Protein AF-A0A2W2HLK5-F1 (afdb_monomer_lite)

pLDDT: mean 96.3, std 1.96, range [85.25, 98.31]

Structure (mmCIF, N/CA/C/O backbone):
data_AF-A0A2W2HLK5-F1
#
_entry.id   AF-A0A2W2HLK5-F1
#
loop_
_atom_site.group_PDB
_atom_site.id
_atom_site.type_symbol
_atom_site.label_atom_id
_atom_site.label_alt_id
_atom_site.label_comp_id
_atom_site.label_asym_id
_atom_site.label_entity_id
_atom_site.label_seq_id
_atom_site.pdbx_PDB_ins_code
_atom_site.Cartn_x
_atom_site.Cartn_y
_atom_site.Cartn_z
_atom_site.occupancy
_atom_site.B_iso_or_equiv
_atom_site.auth_seq_id
_atom_site.auth_comp_id
_atom_site.auth_asym_id
_atom_site.auth_atom_id
_atom_site.pdbx_PDB_model_num
ATOM 1 N N . PRO A 1 1 ? -16.443 1.578 10.331 1.00 85.25 1 PRO A N 1
ATOM 2 C CA . PRO A 1 1 ? -15.407 2.379 9.638 1.00 85.25 1 PRO A CA 1
ATOM 3 C C . PRO A 1 1 ? -14.053 1.711 9.865 1.00 85.25 1 PRO A C 1
ATOM 5 O O . PRO A 1 1 ? -13.814 1.232 10.971 1.00 85.25 1 PRO A O 1
ATOM 8 N N . THR A 1 2 ? -13.221 1.645 8.830 1.00 95.25 2 THR A N 1
ATOM 9 C CA . THR A 1 2 ? -11.942 0.923 8.845 1.00 95.25 2 THR A CA 1
ATOM 10 C C . THR A 1 2 ? -10.798 1.877 8.518 1.00 95.25 2 THR A C 1
ATOM 12 O O . THR A 1 2 ? -10.919 2.711 7.622 1.00 95.25 2 THR A O 1
ATOM 15 N N . THR A 1 3 ? -9.676 1.746 9.227 1.00 97.31 3 THR A N 1
ATOM 16 C CA . THR A 1 3 ? -8.419 2.427 8.887 1.00 97.31 3 THR A CA 1
ATOM 17 C C . THR A 1 3 ? -7.493 1.430 8.208 1.00 97.31 3 THR A C 1
ATOM 19 O O . THR A 1 3 ? -7.232 0.363 8.760 1.00 97.31 3 THR A O 1
ATOM 22 N N . ILE A 1 4 ? -6.995 1.779 7.023 1.00 97.56 4 ILE A N 1
ATOM 23 C CA . ILE A 1 4 ? -6.091 0.935 6.236 1.00 97.56 4 ILE A CA 1
ATOM 24 C C . ILE A 1 4 ? -4.663 1.438 6.452 1.00 97.56 4 ILE A C 1
ATOM 26 O O . ILE A 1 4 ? -4.352 2.595 6.154 1.00 97.56 4 ILE A O 1
ATOM 30 N N . VAL A 1 5 ? -3.806 0.566 6.977 1.00 98.12 5 VAL A N 1
ATOM 31 C CA . VAL A 1 5 ? -2.406 0.852 7.328 1.00 98.12 5 VAL A CA 1
ATOM 32 C C . VAL A 1 5 ? -1.456 -0.083 6.591 1.00 98.12 5 VAL A C 1
ATOM 34 O O . VAL A 1 5 ? -1.875 -1.129 6.090 1.00 98.12 5 VAL A O 1
ATOM 37 N N . GLY A 1 6 ? -0.188 0.306 6.507 1.00 96.38 6 GLY A N 1
ATOM 38 C CA . GLY A 1 6 ? 0.870 -0.545 5.975 1.00 96.38 6 GLY A CA 1
ATOM 39 C C . GLY A 1 6 ? 1.528 -1.421 7.044 1.00 96.38 6 GLY A C 1
ATOM 40 O O . GLY A 1 6 ? 0.934 -1.765 8.066 1.00 96.38 6 GLY A O 1
ATOM 41 N N . ARG A 1 7 ? 2.768 -1.833 6.764 1.00 95.94 7 ARG A N 1
ATOM 42 C CA . ARG A 1 7 ? 3.574 -2.733 7.612 1.00 95.94 7 ARG A CA 1
ATOM 43 C C . ARG A 1 7 ? 4.663 -2.003 8.401 1.00 95.94 7 ARG A C 1
ATOM 45 O O . ARG A 1 7 ? 5.470 -2.645 9.066 1.00 95.94 7 ARG A O 1
ATOM 52 N N . LEU A 1 8 ? 4.746 -0.682 8.295 1.00 97.62 8 LEU A N 1
ATOM 53 C CA . LEU A 1 8 ? 5.791 0.095 8.943 1.00 97.62 8 LEU A CA 1
ATOM 54 C C . LEU A 1 8 ? 5.463 0.315 10.423 1.00 97.62 8 LEU A C 1
ATOM 56 O O . LEU A 1 8 ? 4.317 0.509 10.819 1.00 97.62 8 LEU A O 1
ATOM 60 N N . CYS A 1 9 ? 6.505 0.395 11.248 1.00 96.38 9 CYS A N 1
ATOM 61 C CA . CYS A 1 9 ? 6.384 0.607 12.694 1.00 96.38 9 CYS A CA 1
ATOM 62 C C . CYS A 1 9 ? 6.119 2.079 13.080 1.00 96.38 9 CYS A C 1
ATOM 64 O O . CYS A 1 9 ? 6.626 2.550 14.097 1.00 96.38 9 CYS A O 1
ATOM 66 N N . THR A 1 10 ? 5.386 2.841 12.264 1.00 97.31 10 THR A N 1
ATOM 67 C CA . THR A 1 10 ? 5.123 4.272 12.492 1.00 97.31 10 THR A CA 1
ATOM 68 C C . THR A 1 10 ? 3.631 4.584 12.433 1.00 97.31 10 THR A C 1
ATOM 70 O O . THR A 1 10 ? 2.948 4.123 11.521 1.00 97.31 10 THR A O 1
ATOM 73 N N . PRO A 1 11 ? 3.106 5.449 13.323 1.00 97.38 11 PRO A N 1
ATOM 74 C CA . PRO A 1 11 ? 1.701 5.864 13.282 1.00 97.38 11 PRO A CA 1
ATOM 75 C C . PRO A 1 11 ? 1.343 6.676 12.025 1.00 97.38 11 PRO A C 1
ATOM 77 O O . PRO A 1 11 ? 0.174 6.982 11.794 1.00 97.38 11 PRO A O 1
ATOM 80 N N . LYS A 1 12 ? 2.344 7.067 11.225 1.00 97.94 12 LYS A N 1
ATOM 81 C CA . LYS A 1 12 ? 2.154 7.766 9.949 1.00 97.94 12 LYS A CA 1
ATOM 82 C C . LYS A 1 12 ? 1.886 6.827 8.775 1.00 97.94 12 LYS A C 1
ATOM 84 O O . LYS A 1 12 ? 1.526 7.323 7.714 1.00 97.94 12 LYS A O 1
ATOM 89 N N . ASP A 1 13 ? 2.046 5.517 8.947 1.00 98.00 13 ASP A N 1
ATOM 90 C CA . ASP A 1 13 ? 1.859 4.531 7.880 1.00 98.00 13 ASP A CA 1
ATOM 91 C C . ASP A 1 13 ? 0.376 4.220 7.644 1.00 98.00 13 ASP A C 1
ATOM 93 O O . ASP A 1 13 ? -0.124 3.135 7.931 1.00 98.00 13 ASP A O 1
ATOM 97 N N . VAL A 1 14 ? -0.355 5.238 7.191 1.00 98.31 14 VAL A N 1
ATOM 98 C CA . VAL A 1 14 ? -1.806 5.206 7.009 1.00 98.31 14 VAL A CA 1
ATOM 99 C C . VAL A 1 14 ? -2.143 5.583 5.576 1.00 98.31 14 VAL A C 1
ATOM 101 O O . VAL A 1 14 ? -1.857 6.701 5.152 1.00 98.31 14 VAL A O 1
ATOM 104 N N . PHE A 1 15 ? -2.813 4.678 4.863 1.00 97.62 15 PHE A N 1
ATOM 105 C CA . PHE A 1 15 ? -3.290 4.926 3.503 1.00 97.62 15 PHE A CA 1
ATOM 106 C C . PHE A 1 15 ? -4.629 5.670 3.492 1.00 97.62 15 PHE A C 1
ATOM 108 O O . PHE A 1 15 ? -4.806 6.617 2.732 1.00 97.62 15 PHE A O 1
ATOM 115 N N . ALA A 1 16 ? -5.573 5.258 4.344 1.00 97.44 16 ALA A N 1
ATOM 116 C CA . ALA A 1 16 ? -6.899 5.867 4.447 1.00 97.44 16 ALA A CA 1
ATOM 117 C C . ALA A 1 16 ? -7.496 5.661 5.846 1.00 97.44 16 ALA A C 1
ATOM 119 O O . ALA A 1 16 ? -7.264 4.634 6.486 1.00 97.44 16 ALA A O 1
ATOM 120 N N . ARG A 1 17 ? -8.282 6.635 6.312 1.00 97.38 17 ARG A N 1
ATOM 121 C CA . ARG A 1 17 ? -9.043 6.578 7.570 1.00 97.38 17 ARG A CA 1
ATOM 122 C C . ARG A 1 17 ? -10.533 6.594 7.264 1.00 97.38 17 ARG A C 1
ATOM 124 O O . ARG A 1 17 ? -10.934 7.089 6.215 1.00 97.38 17 ARG A O 1
ATOM 131 N N . ASP A 1 18 ? -11.319 6.060 8.192 1.00 96.62 18 ASP A N 1
ATOM 132 C CA . ASP A 1 18 ? -12.784 6.108 8.155 1.00 96.62 18 ASP A CA 1
ATOM 133 C C . ASP A 1 18 ? -13.405 5.534 6.8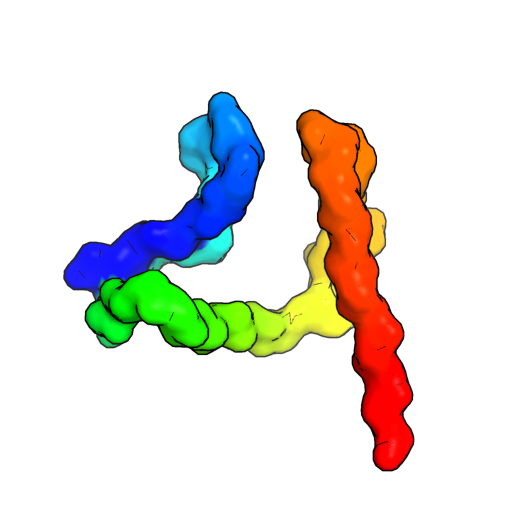73 1.00 96.62 18 ASP A C 1
ATOM 135 O O . ASP A 1 18 ? -14.464 5.965 6.420 1.00 96.62 18 ASP A O 1
ATOM 139 N N . VAL A 1 19 ? -12.771 4.509 6.298 1.00 96.50 19 VAL A N 1
ATOM 140 C CA . VAL A 1 19 ? -13.264 3.852 5.087 1.00 96.50 19 VAL A CA 1
ATOM 141 C C . VAL A 1 19 ? -14.553 3.086 5.422 1.00 96.50 19 VAL A C 1
ATOM 143 O O . VAL A 1 19 ? -14.554 2.273 6.357 1.00 96.50 19 VAL A O 1
ATOM 146 N N . PRO A 1 20 ? -15.660 3.296 4.687 1.00 95.69 20 PRO A N 1
ATOM 147 C CA . PRO A 1 20 ? -16.924 2.600 4.913 1.00 95.69 20 PRO A CA 1
ATOM 148 C C . PRO A 1 20 ? -16.913 1.201 4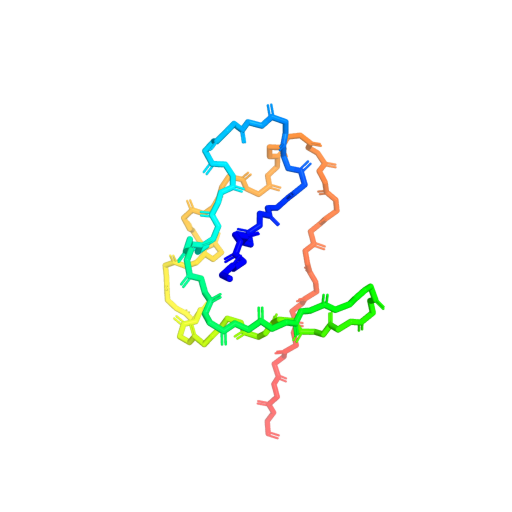.271 1.00 95.69 20 PRO A C 1
ATOM 150 O O . PRO A 1 20 ? -17.765 0.876 3.451 1.00 95.69 20 PRO A O 1
ATOM 153 N N . ALA A 1 21 ? -15.935 0.370 4.634 1.00 93.25 21 ALA A N 1
ATOM 154 C CA . ALA A 1 21 ? -15.799 -1.003 4.154 1.00 93.25 21 ALA A CA 1
ATOM 155 C C . ALA A 1 21 ? -15.509 -1.958 5.317 1.00 93.25 21 ALA A C 1
ATOM 157 O O . ALA A 1 21 ? -14.733 -1.631 6.219 1.00 93.25 21 ALA A O 1
ATOM 158 N N . ALA A 1 22 ? -16.129 -3.137 5.282 1.00 94.88 22 ALA A N 1
ATOM 159 C CA . ALA A 1 22 ? -15.756 -4.271 6.117 1.00 94.88 22 ALA A CA 1
ATOM 160 C C . ALA A 1 22 ? -14.751 -5.124 5.335 1.00 94.88 22 ALA A C 1
ATOM 162 O O . ALA A 1 22 ? -15.036 -5.491 4.199 1.00 94.88 22 ALA A O 1
ATOM 163 N N . LEU A 1 23 ? -13.590 -5.393 5.931 1.00 95.50 23 LEU A N 1
ATOM 164 C CA . LEU A 1 23 ? -12.519 -6.184 5.328 1.00 95.50 23 LEU A CA 1
ATOM 165 C C . LEU A 1 23 ? -12.209 -7.382 6.222 1.00 95.50 23 LEU A C 1
ATOM 167 O O . LEU A 1 23 ? -12.240 -7.267 7.451 1.00 95.50 23 LEU A O 1
ATOM 171 N N . VAL A 1 24 ? -11.870 -8.509 5.609 1.00 96.44 24 VAL A N 1
ATOM 172 C CA . VAL A 1 24 ? -11.377 -9.712 6.283 1.00 96.44 24 VAL A CA 1
ATOM 173 C C . VAL A 1 24 ? -9.975 -10.074 5.782 1.00 96.44 24 VAL A C 1
ATOM 175 O O . VAL A 1 24 ? -9.570 -9.648 4.697 1.00 96.44 24 VAL A O 1
ATOM 178 N N . PRO A 1 25 ? -9.187 -10.852 6.549 1.00 96.94 25 PRO A N 1
ATOM 179 C CA . PRO A 1 25 ? -7.905 -11.347 6.066 1.00 96.94 25 PRO A CA 1
ATOM 180 C C . PRO A 1 25 ? -8.064 -12.108 4.745 1.00 96.94 25 PRO A C 1
ATOM 182 O O . PRO A 1 25 ? -8.871 -13.029 4.650 1.00 96.94 25 PRO A O 1
ATOM 185 N N . GLY A 1 26 ? -7.272 -11.725 3.744 1.00 96.88 26 GLY A N 1
ATOM 186 C CA . GLY A 1 26 ? -7.346 -12.274 2.388 1.00 96.88 26 GLY A CA 1
ATOM 187 C C . GLY A 1 26 ? -8.018 -11.349 1.372 1.00 96.88 26 GLY A C 1
ATOM 188 O O . GLY A 1 26 ? -7.787 -11.527 0.178 1.00 96.88 26 GLY A O 1
ATOM 189 N N . ASP A 1 27 ? -8.769 -10.336 1.814 1.00 97.69 27 ASP A N 1
ATOM 190 C CA . ASP A 1 27 ? -9.302 -9.314 0.910 1.00 97.69 27 ASP A CA 1
ATOM 191 C C . ASP A 1 27 ? -8.179 -8.500 0.254 1.00 97.69 27 ASP A C 1
ATOM 193 O O . ASP A 1 27 ? -7.122 -8.247 0.842 1.00 97.69 27 ASP A O 1
ATOM 197 N N . VAL A 1 28 ? -8.432 -8.042 -0.973 1.00 96.94 28 VAL A N 1
ATOM 198 C CA . VAL A 1 28 ? -7.496 -7.222 -1.749 1.00 96.94 28 VAL A CA 1
ATOM 199 C C . VAL A 1 28 ? -7.953 -5.768 -1.745 1.00 96.94 28 VAL A C 1
ATOM 201 O O . VAL A 1 28 ? -9.087 -5.456 -2.104 1.00 96.94 28 VAL A O 1
ATOM 204 N N . VAL A 1 29 ? -7.038 -4.862 -1.398 1.00 96.38 29 VAL A N 1
ATOM 205 C CA . VAL A 1 29 ? -7.253 -3.413 -1.487 1.00 96.38 29 VAL A CA 1
ATOM 206 C C . VAL A 1 29 ? -6.547 -2.877 -2.729 1.00 96.38 29 VAL A C 1
ATOM 208 O O . VAL A 1 29 ? -5.321 -2.915 -2.819 1.00 96.38 29 VAL A O 1
ATOM 211 N N . ALA A 1 30 ? -7.319 -2.353 -3.681 1.00 96.62 30 ALA A N 1
ATOM 212 C CA . ALA A 1 30 ? -6.795 -1.717 -4.886 1.00 96.62 30 ALA A CA 1
ATOM 213 C C . ALA A 1 30 ? -6.784 -0.187 -4.731 1.00 96.62 30 ALA A C 1
ATOM 215 O O . ALA A 1 30 ? -7.836 0.455 -4.715 1.00 96.62 30 ALA A O 1
ATOM 216 N N . PHE A 1 31 ? -5.593 0.410 -4.649 1.00 96.69 31 PHE A N 1
ATOM 217 C CA . PHE A 1 31 ? -5.434 1.865 -4.672 1.00 96.69 31 PHE A CA 1
ATOM 218 C C . PHE A 1 31 ? -5.460 2.372 -6.117 1.00 96.69 31 PHE A C 1
ATOM 220 O O . PHE A 1 31 ? -4.502 2.198 -6.873 1.00 96.69 31 PHE A O 1
ATOM 227 N N . ALA A 1 32 ? -6.570 2.997 -6.507 1.00 96.31 32 ALA A N 1
ATOM 228 C CA . ALA A 1 32 ? -6.692 3.639 -7.810 1.00 96.31 32 ALA A CA 1
ATOM 229 C C . ALA A 1 32 ? -5.761 4.858 -7.926 1.00 96.31 32 ALA A C 1
ATOM 231 O O . ALA A 1 32 ? -5.309 5.416 -6.928 1.00 96.31 32 ALA A O 1
ATOM 232 N N . MET A 1 33 ? -5.506 5.297 -9.162 1.00 97.00 33 MET A N 1
ATOM 233 C CA . MET A 1 33 ? -4.718 6.504 -9.459 1.00 97.00 33 MET A CA 1
ATOM 234 C C . MET A 1 33 ? -3.270 6.485 -8.931 1.00 97.00 33 MET A C 1
ATOM 236 O O . MET A 1 33 ? -2.635 7.530 -8.838 1.00 97.00 33 MET A O 1
ATOM 240 N N . ALA A 1 34 ? -2.697 5.309 -8.661 1.00 97.25 34 ALA A N 1
ATOM 241 C CA . ALA A 1 34 ? -1.321 5.160 -8.176 1.00 97.25 34 ALA A CA 1
ATOM 242 C C . ALA A 1 34 ? -0.237 5.243 -9.281 1.00 97.25 34 ALA A C 1
ATOM 244 O O . ALA A 1 34 ? 0.912 4.873 -9.054 1.00 97.25 34 ALA A O 1
ATOM 245 N N . GLY A 1 35 ? -0.586 5.702 -10.490 1.00 96.81 35 GLY A N 1
ATOM 246 C CA . GLY A 1 35 ? 0.338 5.763 -11.633 1.00 96.81 35 GLY A CA 1
ATOM 247 C C . GLY A 1 35 ? 1.315 6.945 -11.605 1.00 96.81 35 GLY A C 1
ATOM 248 O O . GLY A 1 35 ? 2.375 6.875 -12.220 1.00 96.81 35 GLY A O 1
ATOM 249 N N . ALA A 1 36 ? 0.988 8.020 -10.884 1.00 97.81 36 ALA A N 1
ATOM 250 C CA . ALA A 1 36 ? 1.822 9.215 -10.766 1.00 97.81 36 ALA A CA 1
ATOM 251 C C . ALA A 1 36 ? 2.096 9.530 -9.293 1.00 97.81 36 ALA A C 1
ATOM 253 O O . ALA A 1 36 ? 1.184 9.471 -8.473 1.00 97.81 36 ALA A O 1
ATOM 254 N N . TYR A 1 37 ? 3.343 9.886 -8.965 1.00 96.69 37 TYR A N 1
ATOM 255 C CA . TYR A 1 37 ? 3.761 10.283 -7.611 1.00 96.69 37 TYR A CA 1
ATOM 256 C C . TYR A 1 37 ? 3.397 9.268 -6.516 1.00 96.69 37 TYR A C 1
ATOM 258 O O . TYR A 1 37 ? 3.040 9.645 -5.405 1.00 96.69 37 TYR A O 1
ATOM 266 N N . ALA A 1 38 ? 3.505 7.976 -6.822 1.00 96.56 38 ALA A N 1
ATOM 267 C CA . ALA A 1 38 ? 3.385 6.904 -5.841 1.00 96.56 38 ALA A CA 1
ATOM 268 C C . ALA A 1 38 ? 4.774 6.318 -5.569 1.00 96.56 38 ALA A C 1
ATOM 270 O O . ALA A 1 38 ? 5.497 6.773 -4.680 1.00 96.56 38 ALA A O 1
ATOM 271 N N . TRP A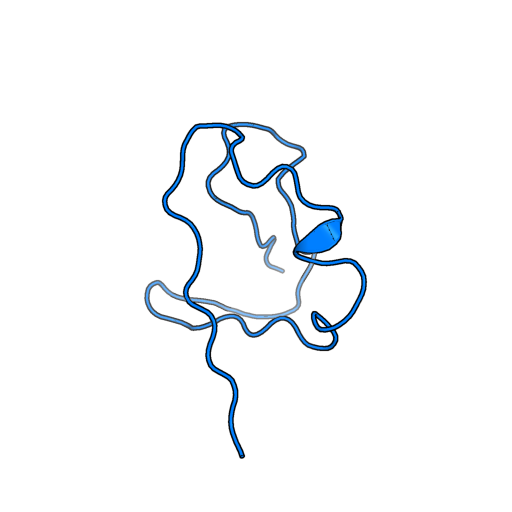 1 39 ? 5.202 5.368 -6.403 1.00 97.06 39 TRP A N 1
ATOM 272 C CA . TRP A 1 39 ? 6.498 4.705 -6.264 1.00 97.06 39 TRP A CA 1
ATOM 273 C C . TRP A 1 39 ? 7.679 5.684 -6.248 1.00 97.06 39 TRP A C 1
ATOM 275 O O . TRP A 1 39 ? 8.548 5.602 -5.386 1.00 97.06 39 TRP A O 1
ATOM 285 N N . ASN A 1 40 ? 7.691 6.649 -7.167 1.00 96.88 40 ASN A N 1
ATOM 286 C CA . ASN A 1 40 ? 8.825 7.547 -7.385 1.00 96.88 40 ASN A CA 1
ATOM 287 C C . ASN A 1 40 ? 9.068 8.562 -6.254 1.00 96.88 40 ASN A C 1
ATOM 289 O O . ASN A 1 40 ? 10.147 9.142 -6.208 1.00 96.88 40 ASN A O 1
ATOM 293 N N . ILE A 1 41 ? 8.098 8.785 -5.361 1.00 97.69 41 ILE A N 1
ATOM 294 C CA . ILE A 1 41 ? 8.271 9.644 -4.173 1.00 97.69 41 ILE A CA 1
ATOM 295 C C . ILE A 1 41 ? 8.369 8.838 -2.871 1.00 97.69 41 ILE A C 1
ATOM 297 O O . ILE A 1 41 ? 8.458 9.412 -1.786 1.00 97.69 41 ILE A O 1
ATOM 301 N N . SER A 1 42 ? 8.303 7.509 -2.960 1.00 97.25 42 SER A N 1
ATOM 302 C CA . SER A 1 42 ? 8.306 6.626 -1.799 1.00 97.25 42 SER A CA 1
ATOM 303 C C . SER A 1 42 ? 9.726 6.318 -1.331 1.00 97.25 42 SER A C 1
ATOM 305 O O . SER A 1 42 ? 10.634 6.098 -2.128 1.00 97.25 42 SER A O 1
ATOM 307 N N . HIS A 1 43 ? 9.904 6.213 -0.015 1.00 96.19 43 HIS A N 1
ATOM 308 C CA . HIS A 1 43 ? 11.156 5.780 0.611 1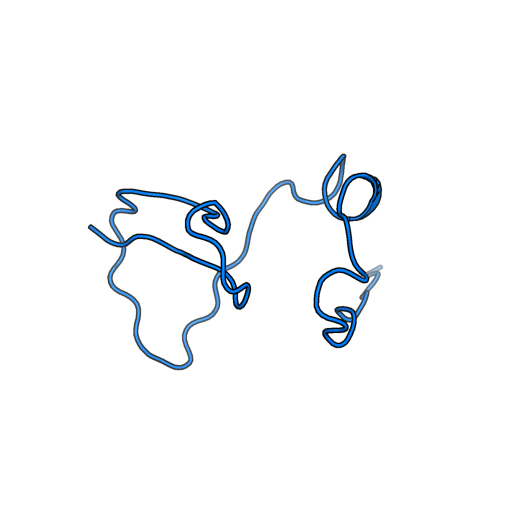.00 96.19 43 HIS A CA 1
ATOM 309 C C . HIS A 1 43 ? 11.234 4.245 0.616 1.00 96.19 43 HIS A C 1
ATOM 311 O O . HIS A 1 43 ? 11.159 3.617 1.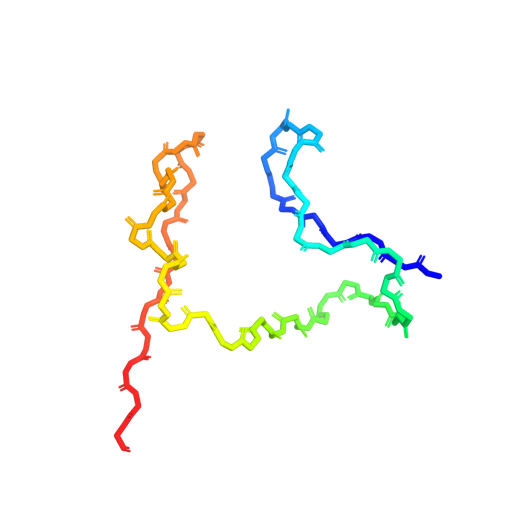668 1.00 96.19 43 HIS A O 1
ATOM 317 N N . TYR A 1 44 ? 11.315 3.630 -0.565 1.00 92.00 44 TYR A N 1
ATOM 318 C CA . TYR A 1 44 ? 11.083 2.190 -0.760 1.00 92.00 44 TYR A CA 1
ATOM 319 C C . TYR A 1 44 ? 12.075 1.249 -0.048 1.00 92.00 44 TYR A C 1
ATOM 321 O O . TYR A 1 44 ? 11.758 0.076 0.117 1.00 92.00 44 TYR A O 1
ATOM 329 N N . ASP A 1 45 ? 13.233 1.737 0.410 1.00 95.25 45 ASP A N 1
ATOM 330 C CA . ASP A 1 45 ? 14.191 0.944 1.201 1.00 95.25 45 ASP A CA 1
ATOM 331 C C . ASP A 1 45 ? 14.003 1.122 2.732 1.00 95.25 45 ASP A C 1
ATOM 333 O O . ASP A 1 45 ? 14.726 0.523 3.533 1.00 95.25 45 ASP A O 1
ATOM 337 N N . PHE A 1 46 ? 13.021 1.920 3.181 1.00 96.44 46 PHE A N 1
ATOM 338 C CA . PHE A 1 46 ? 12.732 2.106 4.606 1.00 96.44 46 PHE A CA 1
ATOM 339 C C . PHE A 1 46 ? 12.266 0.791 5.252 1.00 96.44 46 PHE A C 1
ATOM 341 O O . PHE A 1 46 ? 11.330 0.135 4.791 1.00 96.44 46 PHE A O 1
ATOM 348 N N . LEU A 1 47 ? 12.936 0.399 6.340 1.00 95.44 47 LEU A N 1
ATOM 349 C CA . LEU A 1 47 ? 12.756 -0.894 7.018 1.00 95.44 47 LEU A CA 1
ATOM 350 C C . LEU A 1 47 ? 13.024 -2.132 6.133 1.00 95.44 47 LEU A C 1
ATOM 352 O O . LEU A 1 47 ? 12.616 -3.226 6.505 1.00 95.44 47 LEU A O 1
ATOM 356 N N . MET A 1 48 ? 13.731 -1.982 5.002 1.00 95.75 48 MET A N 1
ATOM 357 C CA . MET A 1 48 ? 14.281 -3.089 4.194 1.00 95.75 48 MET A CA 1
ATOM 358 C C . MET A 1 48 ? 13.248 -4.138 3.734 1.00 95.75 48 MET A C 1
ATOM 360 O O . MET A 1 48 ? 13.573 -5.313 3.561 1.00 95.75 48 MET A O 1
ATOM 364 N N . HIS A 1 49 ? 11.991 -3.734 3.538 1.00 95.12 49 HIS A N 1
ATOM 365 C CA . HIS A 1 49 ? 10.957 -4.627 3.020 1.00 95.12 49 HIS A CA 1
ATOM 366 C C . HIS A 1 49 ? 11.238 -5.015 1.561 1.00 95.12 49 HIS A C 1
ATOM 368 O O . HIS A 1 49 ? 11.809 -4.243 0.792 1.00 95.12 49 HIS A O 1
ATOM 374 N N . GLN A 1 50 ? 10.774 -6.200 1.154 1.00 95.44 50 GLN A N 1
ATOM 375 C CA . GLN A 1 50 ? 10.776 -6.592 -0.254 1.00 95.44 50 GLN A CA 1
ATOM 376 C C . GLN A 1 50 ? 9.971 -5.585 -1.091 1.00 95.44 50 GLN A C 1
ATOM 378 O O . GLN A 1 50 ? 8.865 -5.186 -0.711 1.00 95.44 50 GLN A O 1
ATOM 383 N N . ARG A 1 51 ? 10.528 -5.201 -2.245 1.00 95.75 51 ARG A N 1
ATOM 384 C CA . ARG A 1 51 ? 9.878 -4.307 -3.211 1.00 95.75 51 ARG A CA 1
ATOM 385 C C . ARG A 1 51 ? 8.663 -4.993 -3.859 1.00 95.75 51 ARG A C 1
ATOM 387 O O . ARG A 1 51 ? 8.699 -6.209 -4.046 1.00 95.75 51 ARG A O 1
ATOM 394 N N . PRO A 1 52 ? 7.605 -4.242 -4.210 1.00 96.44 52 PRO A N 1
ATOM 395 C CA . PRO A 1 52 ? 6.467 -4.790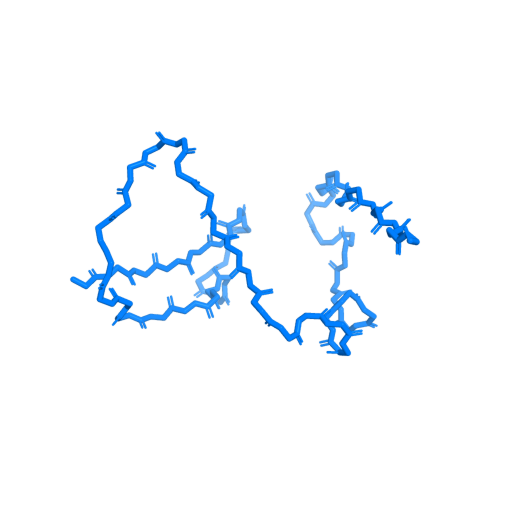 -4.938 1.00 96.44 52 PRO A CA 1
ATOM 396 C C . PRO A 1 52 ? 6.873 -5.227 -6.350 1.00 96.44 52 PRO A C 1
ATOM 398 O O . PRO A 1 52 ? 7.852 -4.734 -6.916 1.00 96.44 52 PRO A O 1
ATOM 401 N N . GLU A 1 53 ? 6.087 -6.128 -6.928 1.00 97.69 53 GLU A N 1
ATOM 402 C CA . GLU A 1 53 ? 6.194 -6.487 -8.340 1.00 97.69 53 GLU A CA 1
ATOM 403 C C . GLU A 1 53 ? 5.556 -5.405 -9.223 1.00 97.69 53 GLU A C 1
ATOM 405 O O . GLU A 1 53 ? 4.602 -4.733 -8.826 1.00 97.69 53 GLU A O 1
ATOM 410 N N . PHE A 1 54 ? 6.092 -5.237 -10.433 1.00 97.00 54 PHE A N 1
ATOM 411 C CA . PHE A 1 54 ? 5.552 -4.334 -11.446 1.00 97.00 54 PHE A CA 1
ATOM 412 C C . PHE A 1 54 ? 5.052 -5.154 -12.630 1.00 97.00 54 PHE A C 1
ATOM 414 O O . PHE A 1 54 ? 5.837 -5.831 -13.294 1.00 97.00 54 PHE A O 1
ATOM 421 N N . HIS A 1 55 ? 3.757 -5.049 -12.918 1.00 96.94 55 HIS A N 1
ATOM 422 C CA . HIS A 1 55 ? 3.138 -5.665 -14.087 1.00 96.94 55 HIS A CA 1
ATOM 423 C C . HIS A 1 55 ? 2.695 -4.570 -15.061 1.00 96.94 55 HIS A C 1
ATOM 425 O O . HIS A 1 55 ? 1.896 -3.704 -14.707 1.00 96.94 55 HIS A O 1
ATOM 431 N N . TYR A 1 56 ? 3.207 -4.621 -16.291 1.00 97.00 56 TYR A N 1
ATOM 432 C CA . TYR A 1 56 ? 2.814 -3.732 -17.384 1.00 97.00 56 TYR A CA 1
ATOM 433 C C . TYR A 1 56 ? 1.934 -4.530 -18.345 1.00 97.00 56 TYR A C 1
ATOM 435 O O . TYR A 1 56 ? 2.417 -5.440 -19.016 1.00 97.00 56 TYR A O 1
ATOM 443 N N . VAL A 1 57 ? 0.636 -4.233 -18.349 1.00 95.94 57 VAL A N 1
ATOM 444 C CA . VAL A 1 57 ? -0.359 -4.930 -19.173 1.00 95.94 57 VAL A CA 1
ATOM 445 C C . VAL A 1 57 ? -0.509 -4.188 -20.498 1.00 95.94 57 VAL A C 1
ATOM 447 O O . VAL A 1 57 ? -0.598 -2.959 -20.505 1.00 95.94 57 VAL A O 1
ATOM 450 N N . THR A 1 58 ? -0.519 -4.938 -21.596 1.00 91.31 58 THR A N 1
ATOM 451 C CA . THR A 1 58 ? -0.737 -4.451 -22.967 1.00 91.31 58 THR A CA 1
ATOM 452 C C . THR A 1 58 ? -2.087 -4.885 -23.495 1.00 91.31 58 THR A C 1
ATOM 454 O O . THR A 1 58 ? -2.422 -6.069 -23.257 1.00 91.31 58 THR A O 1
#

Foldseek 3Di:
DDWDADDDPDPPRTDDPPDPDDDDPPDDDDDPPCPPPNVVVDPQCVVHDDDDDDDDDD

Radius of gyration: 13.25 Å; chains: 1; bounding box: 31×23×36 Å

Organism: NCBI:txid2666298

Sequence (58 aa):
PTTIVGRLCTPKDVFARDVPAALVPGDVVAFAMAGAYAWNISHYDFLMHQRPEFHYVT

Secondary structure (DSSP, 8-state):
-EEEE-SSSSTT-EEEEEE-----TT-----TTTTSSSGGGS-TTGGGPPPPP-----

InterPro domains:
  IPR009006 Alanine racemase/group IV decarboxylase, C-terminal [G3DSA:2.40.37.10] (1-58)
  IPR009006 Alanine racemase/group IV decarboxylase, C-terminal [SSF50621] (1-57)
  IPR022643 Orn/DAP/Arg decarboxylase 2, C-terminal [PF00278] (2-35)